Protein AF-A0A2X3GRA2-F1 (afdb_monomer)

Secondary structure (DSSP, 8-state):
-HHHHHHHS-----GGGGSPP-TTS---S-S-----HHHHHHHHHHHHHHHHHHHHHHHHTTHHHHHHHHHHHHHHH-

Structure (mmCIF, N/CA/C/O backbone):
data_AF-A0A2X3GRA2-F1
#
_entry.id   AF-A0A2X3GRA2-F1
#
loop_
_atom_site.group_PDB
_atom_site.id
_atom_site.type_symbol
_atom_site.label_atom_id
_atom_site.label_alt_id
_atom_site.label_comp_id
_atom_site.label_asym_id
_atom_site.label_entity_id
_atom_site.label_seq_id
_atom_site.pdbx_PDB_ins_code
_atom_site.Cartn_x
_atom_site.Cartn_y
_atom_site.Cartn_z
_atom_site.occupancy
_atom_site.B_iso_or_equiv
_atom_site.auth_seq_id
_atom_site.auth_comp_id
_atom_site.auth_asym_id
_atom_site.auth_atom_id
_atom_site.pdbx_PDB_model_num
ATOM 1 N N . MET A 1 1 ? -8.913 9.506 -27.684 1.00 61.41 1 MET A N 1
ATOM 2 C CA . MET A 1 1 ? -7.592 10.034 -28.108 1.00 61.41 1 MET A CA 1
ATOM 3 C C . MET A 1 1 ? -6.710 8.997 -28.812 1.00 61.41 1 MET A C 1
ATOM 5 O O . MET A 1 1 ? -6.020 9.375 -29.746 1.00 61.41 1 MET A O 1
ATOM 9 N N . LEU A 1 2 ? -6.781 7.700 -28.477 1.00 82.50 2 LEU A N 1
ATOM 10 C CA . LEU A 1 2 ? -5.991 6.661 -29.167 1.00 82.50 2 LEU A CA 1
ATOM 11 C C . LEU A 1 2 ? -6.422 6.404 -30.630 1.00 82.50 2 LEU A C 1
ATOM 13 O O . LEU A 1 2 ? -5.567 6.258 -31.496 1.00 82.50 2 LEU A O 1
ATOM 17 N N . VAL A 1 3 ? -7.730 6.424 -30.932 1.00 88.19 3 VAL A N 1
ATOM 18 C CA . VAL A 1 3 ? -8.255 6.167 -32.295 1.00 88.19 3 VAL A CA 1
ATOM 19 C C . VAL A 1 3 ? -7.844 7.257 -33.293 1.00 88.19 3 VAL A C 1
ATOM 21 O O . VAL A 1 3 ? -7.390 6.947 -34.391 1.00 88.19 3 VAL A O 1
ATOM 24 N N . GLY A 1 4 ? -7.935 8.532 -32.897 1.00 88.62 4 GLY A N 1
ATOM 25 C CA . GLY A 1 4 ? -7.506 9.654 -33.740 1.00 88.62 4 GLY A CA 1
ATOM 26 C C . GLY A 1 4 ? -6.002 9.628 -34.030 1.00 88.62 4 GLY A C 1
ATOM 27 O O . GLY A 1 4 ? -5.597 9.820 -35.172 1.00 88.62 4 GLY A O 1
ATOM 28 N N . GLY A 1 5 ? -5.182 9.305 -33.022 1.00 87.38 5 GLY A N 1
ATOM 29 C CA . GLY A 1 5 ? -3.734 9.147 -33.188 1.00 87.38 5 GLY A CA 1
ATOM 30 C C . GLY A 1 5 ? -3.344 7.951 -34.060 1.00 87.38 5 GLY A C 1
ATOM 31 O O . GLY A 1 5 ? -2.389 8.043 -34.821 1.00 87.38 5 GLY A O 1
ATOM 32 N N . TRP A 1 6 ? -4.098 6.848 -34.013 1.00 84.94 6 TRP A N 1
ATOM 33 C CA . TRP A 1 6 ? -3.879 5.707 -34.908 1.00 84.94 6 TRP A CA 1
ATOM 34 C C . TRP A 1 6 ? -4.244 6.027 -36.363 1.00 84.94 6 TRP A C 1
ATOM 36 O O . TRP A 1 6 ? -3.531 5.618 -37.277 1.00 84.94 6 TRP A O 1
ATOM 46 N N . TYR A 1 7 ? -5.331 6.775 -36.577 1.00 88.62 7 TYR A N 1
ATOM 47 C CA . TYR A 1 7 ? -5.820 7.106 -37.916 1.00 88.62 7 TYR A CA 1
ATOM 48 C C . TYR A 1 7 ? -4.974 8.181 -38.614 1.00 88.62 7 TYR A C 1
ATOM 50 O O . TYR A 1 7 ? -4.676 8.059 -39.799 1.00 88.62 7 TYR A O 1
ATOM 58 N N . LEU A 1 8 ? -4.560 9.217 -37.877 1.00 91.25 8 LEU A N 1
ATOM 59 C CA . LEU A 1 8 ? -3.756 10.329 -38.401 1.00 91.25 8 LEU A CA 1
ATOM 60 C C . LEU A 1 8 ? -2.239 10.094 -38.264 1.00 91.25 8 LEU A C 1
ATOM 62 O O . LEU A 1 8 ? -1.443 10.833 -38.839 1.00 91.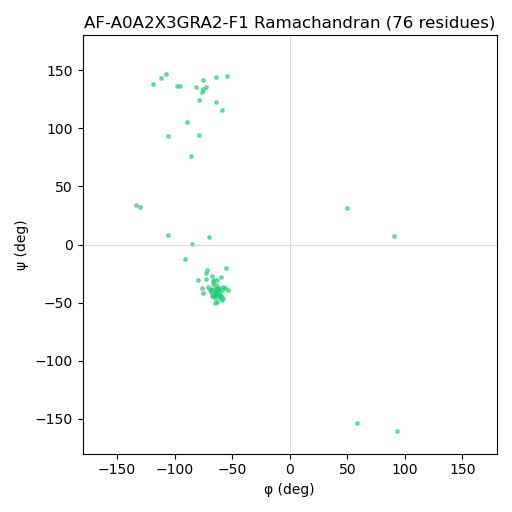25 8 LEU A O 1
ATOM 66 N N . GLY A 1 9 ? -1.823 9.084 -37.496 1.00 85.19 9 GLY A N 1
ATOM 67 C CA . GLY A 1 9 ? -0.421 8.785 -37.218 1.00 85.19 9 GLY A CA 1
ATOM 68 C C . GLY A 1 9 ? 0.307 8.116 -38.388 1.00 85.19 9 GLY A C 1
ATOM 69 O O . GLY A 1 9 ? -0.156 7.135 -38.971 1.00 85.19 9 GLY A O 1
ATOM 70 N N . GLY A 1 10 ? 1.506 8.611 -38.701 1.00 79.81 10 GLY A N 1
ATOM 71 C CA . GLY A 1 10 ? 2.348 8.084 -39.775 1.00 79.81 10 GLY A CA 1
ATOM 72 C C . GLY A 1 10 ? 2.813 6.640 -39.538 1.00 79.81 10 GLY A C 1
ATOM 73 O O . GLY A 1 10 ? 3.498 6.321 -38.561 1.00 79.81 10 GLY A O 1
ATOM 74 N N . ARG A 1 11 ? 2.502 5.743 -40.480 1.00 75.75 11 ARG A N 1
ATOM 75 C CA . ARG A 1 11 ? 2.930 4.335 -40.449 1.00 75.75 11 ARG A CA 1
ATOM 76 C C . ARG A 1 11 ? 4.319 4.154 -41.069 1.00 75.75 11 ARG A C 1
ATOM 78 O O . ARG A 1 11 ? 4.454 3.649 -42.174 1.00 75.75 11 ARG A O 1
ATOM 85 N N . ALA A 1 12 ? 5.368 4.532 -40.340 1.00 73.19 12 ALA A N 1
ATOM 86 C CA . ALA A 1 12 ? 6.744 4.215 -40.741 1.00 73.19 12 ALA A CA 1
ATOM 87 C C . ALA A 1 12 ? 7.087 2.738 -40.447 1.00 73.19 12 ALA A C 1
ATOM 89 O O . ALA A 1 12 ? 6.851 2.273 -39.327 1.00 73.19 12 ALA A O 1
ATOM 90 N N . ARG A 1 13 ? 7.657 2.014 -41.421 1.00 69.75 13 ARG A N 1
ATOM 91 C CA . ARG A 1 13 ? 8.271 0.680 -41.257 1.00 69.75 13 ARG A CA 1
ATOM 92 C C . ARG A 1 13 ? 9.792 0.838 -41.303 1.00 69.75 13 ARG A C 1
ATOM 94 O O . ARG A 1 13 ? 10.376 0.849 -42.378 1.00 69.75 13 ARG A O 1
ATOM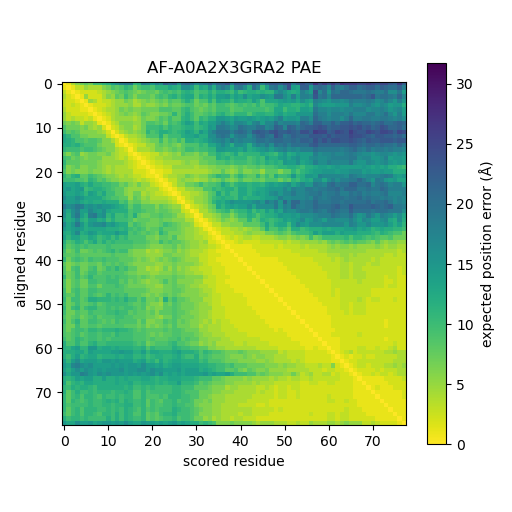 101 N N . ALA A 1 14 ? 10.420 0.982 -40.139 1.00 77.94 14 ALA A N 1
ATOM 102 C CA . ALA A 1 14 ? 11.875 0.978 -40.002 1.00 77.94 14 ALA A CA 1
ATOM 103 C C . ALA A 1 14 ? 12.313 -0.282 -39.248 1.00 77.94 14 ALA A C 1
ATOM 105 O O . ALA A 1 14 ? 11.623 -0.717 -38.326 1.00 77.94 14 ALA A O 1
ATOM 106 N N . ARG A 1 15 ? 13.455 -0.865 -39.631 1.00 75.38 15 ARG A N 1
ATOM 107 C CA . ARG A 1 15 ? 13.981 -2.108 -39.034 1.00 75.38 15 ARG A CA 1
ATOM 108 C C . ARG A 1 15 ? 14.194 -1.984 -37.520 1.00 75.38 15 ARG A C 1
ATOM 110 O O . ARG A 1 15 ? 13.892 -2.918 -36.790 1.00 75.38 15 ARG A O 1
ATOM 117 N N . SER A 1 16 ? 14.631 -0.810 -37.068 1.00 75.44 16 SER A N 1
ATOM 118 C CA . SER A 1 16 ? 14.856 -0.471 -35.658 1.00 75.44 16 SER A CA 1
ATOM 119 C C . SER A 1 16 ? 13.604 0.014 -34.917 1.00 75.44 16 SER A C 1
ATOM 121 O O . SER A 1 16 ? 13.665 0.329 -33.735 1.00 75.44 16 SER A O 1
ATOM 123 N N . LYS A 1 17 ? 12.437 0.083 -35.573 1.00 79.69 17 LYS A N 1
ATOM 124 C CA . LYS A 1 17 ? 11.207 0.556 -34.915 1.00 79.69 17 LYS A CA 1
ATOM 125 C C . LYS A 1 17 ? 10.713 -0.403 -33.828 1.00 79.69 17 LYS A C 1
ATOM 127 O O . LYS A 1 17 ? 10.042 0.027 -32.900 1.00 79.69 17 LYS A O 1
ATOM 132 N N . ASN A 1 18 ? 11.040 -1.687 -33.970 1.00 82.56 18 ASN A N 1
ATOM 133 C CA . ASN A 1 18 ? 10.637 -2.747 -33.048 1.00 82.56 18 ASN A CA 1
ATOM 134 C C . ASN A 1 18 ? 11.795 -3.230 -32.159 1.00 82.56 18 ASN A C 1
ATOM 136 O O . ASN A 1 18 ? 11.650 -4.240 -31.477 1.00 82.56 18 ASN A O 1
ATOM 140 N N . THR A 1 19 ? 12.948 -2.558 -32.195 1.00 84.25 19 THR A N 1
ATOM 141 C CA . THR A 1 19 ? 14.086 -2.887 -31.330 1.00 84.25 19 THR A CA 1
ATOM 142 C C . THR A 1 19 ? 14.062 -1.993 -30.089 1.00 84.25 19 THR A C 1
ATOM 144 O O . THR A 1 19 ? 13.825 -0.792 -30.240 1.00 84.25 19 THR A O 1
ATOM 147 N N . PRO A 1 20 ? 14.303 -2.533 -28.879 1.00 84.88 20 PRO A N 1
ATOM 148 C CA . PRO A 1 20 ? 14.456 -1.726 -27.672 1.00 84.88 20 PRO A CA 1
ATOM 149 C C . PRO A 1 20 ? 15.538 -0.655 -27.838 1.00 84.88 20 PRO A C 1
ATOM 151 O O . PRO A 1 20 ? 16.540 -0.866 -28.520 1.00 84.88 20 PRO A O 1
ATOM 154 N N . PHE A 1 21 ? 15.318 0.508 -27.227 1.00 85.44 21 PHE A N 1
ATOM 155 C CA . PHE A 1 21 ? 16.314 1.572 -27.211 1.00 85.44 21 PHE A CA 1
ATOM 156 C C . PHE A 1 21 ? 17.387 1.266 -26.166 1.00 85.44 21 PHE A C 1
ATOM 158 O O . PHE A 1 21 ? 17.069 1.123 -24.992 1.00 85.44 21 PHE A O 1
ATOM 165 N N . GLU A 1 22 ? 18.645 1.246 -26.595 1.00 86.00 22 GLU A N 1
ATOM 166 C CA . GLU A 1 22 ? 19.798 0.890 -25.756 1.00 86.00 22 GLU A CA 1
ATOM 167 C C . GLU A 1 22 ? 20.946 1.908 -25.950 1.00 86.00 22 GLU A C 1
ATOM 169 O O . GLU A 1 22 ? 22.127 1.580 -25.983 1.00 86.00 22 GLU A O 1
ATOM 174 N N . SER A 1 23 ? 20.597 3.184 -26.179 1.00 84.44 23 SER A N 1
ATOM 175 C CA . SER A 1 23 ? 21.545 4.299 -26.365 1.00 84.44 23 SER A CA 1
ATOM 176 C C . SER A 1 23 ? 22.670 4.051 -27.396 1.00 84.44 23 SER A C 1
ATOM 178 O O . SER A 1 23 ? 23.765 4.598 -27.268 1.00 84.44 23 SER A O 1
ATOM 180 N N . GLY A 1 24 ? 22.394 3.255 -28.435 1.00 83.56 24 GLY A N 1
ATOM 181 C CA . GLY A 1 24 ? 23.339 2.943 -29.516 1.00 83.56 24 GLY A CA 1
ATOM 182 C C . GLY A 1 24 ? 24.205 1.697 -29.294 1.00 83.56 24 GLY A C 1
ATOM 183 O O . GLY A 1 24 ? 25.099 1.452 -30.100 1.00 83.56 24 GLY A O 1
ATOM 184 N N . ILE A 1 25 ? 23.950 0.920 -28.239 1.00 82.38 25 ILE A N 1
ATOM 185 C CA . 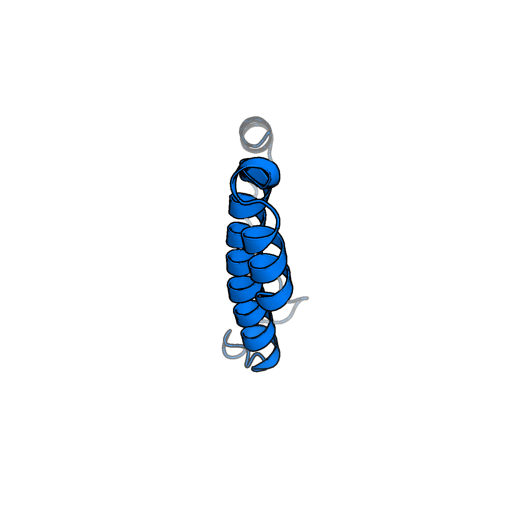ILE A 1 25 ? 24.654 -0.331 -27.925 1.00 82.38 25 ILE A CA 1
ATOM 186 C C . ILE A 1 25 ? 23.719 -1.516 -28.199 1.00 82.38 25 ILE A C 1
ATOM 188 O O . ILE A 1 25 ? 22.513 -1.405 -28.024 1.00 82.38 25 ILE A O 1
ATOM 192 N N . ASP A 1 26 ? 24.244 -2.659 -28.639 1.00 82.69 26 ASP A N 1
ATOM 193 C CA . ASP A 1 26 ? 23.430 -3.874 -28.729 1.00 82.69 26 ASP A CA 1
ATOM 194 C C . ASP A 1 26 ? 23.149 -4.429 -27.327 1.00 82.69 26 ASP A C 1
ATOM 196 O O . ASP A 1 26 ? 24.047 -4.529 -26.490 1.00 82.69 26 ASP A O 1
ATOM 200 N N . SER A 1 27 ? 21.902 -4.823 -27.063 1.00 78.38 27 SER A N 1
ATOM 201 C CA . SER A 1 27 ? 21.520 -5.427 -25.785 1.00 78.38 27 SER A CA 1
ATOM 202 C C . SER A 1 27 ? 22.338 -6.698 -25.531 1.00 78.38 27 SER A C 1
ATOM 204 O O . SER A 1 27 ? 22.202 -7.686 -26.259 1.00 78.38 27 SER A O 1
ATOM 206 N N . VAL A 1 28 ? 23.165 -6.688 -24.487 1.00 78.00 28 VAL A N 1
ATOM 207 C CA . VAL A 1 28 ? 24.038 -7.808 -24.112 1.00 78.00 28 VAL A CA 1
ATOM 208 C C . VAL A 1 28 ? 23.691 -8.324 -22.718 1.00 78.00 28 VAL A C 1
ATOM 210 O O . VAL A 1 28 ? 23.458 -7.557 -21.788 1.00 78.00 28 VAL A O 1
ATOM 213 N N . GLY A 1 29 ? 23.684 -9.648 -22.551 1.00 79.75 29 GLY A N 1
ATOM 214 C CA . GLY A 1 29 ? 23.431 -10.298 -21.263 1.00 79.75 29 GLY A CA 1
ATOM 215 C C . GLY A 1 29 ? 21.967 -10.679 -21.013 1.00 79.75 29 GLY A C 1
ATOM 216 O O . GLY A 1 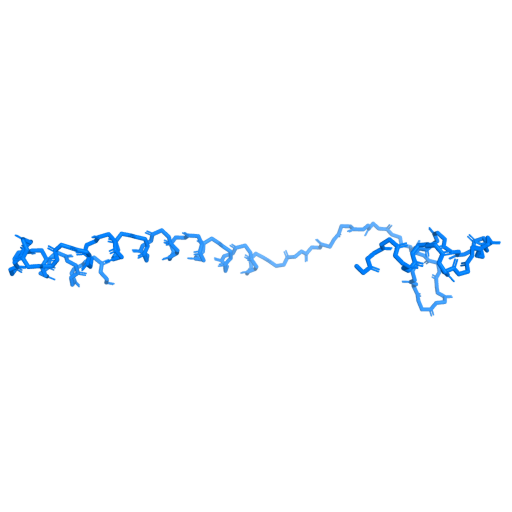29 ? 21.177 -10.860 -21.934 1.00 79.75 29 GLY A O 1
ATOM 217 N N . SER A 1 30 ? 21.626 -10.891 -19.739 1.00 80.75 30 SER A N 1
ATOM 218 C CA . SER A 1 30 ? 20.292 -11.320 -19.302 1.00 80.75 30 SER A CA 1
ATOM 219 C C . SER A 1 30 ? 19.466 -10.127 -18.832 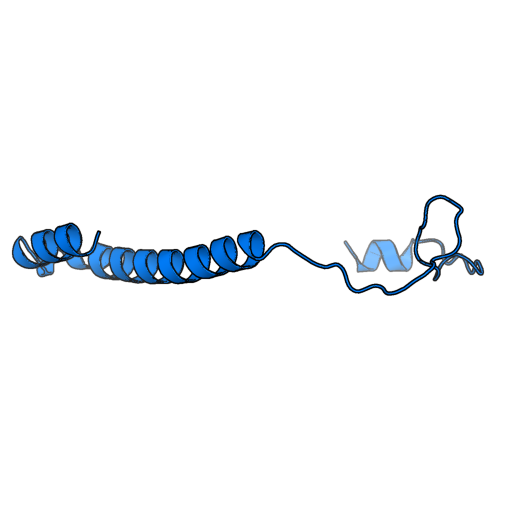1.00 80.75 30 SER A C 1
ATOM 221 O O . SER A 1 30 ? 19.942 -9.330 -18.030 1.00 80.75 30 SER A O 1
ATOM 223 N N . ALA A 1 31 ? 18.193 -10.069 -19.227 1.00 81.56 31 ALA A N 1
ATOM 224 C CA . ALA A 1 31 ? 17.237 -9.057 -18.764 1.00 81.56 31 ALA A CA 1
ATOM 225 C C . ALA A 1 31 ? 16.821 -9.214 -17.281 1.00 81.56 31 ALA A C 1
ATOM 227 O O . ALA A 1 31 ? 15.913 -8.533 -16.807 1.00 81.56 31 ALA A O 1
ATOM 228 N N . ARG A 1 32 ? 17.440 -10.139 -16.531 1.00 79.00 32 ARG A N 1
ATOM 229 C CA . ARG A 1 32 ? 17.149 -10.361 -15.109 1.00 79.00 32 ARG A CA 1
ATOM 230 C C . ARG A 1 32 ? 18.034 -9.483 -14.237 1.00 79.00 32 ARG A C 1
ATOM 232 O O . ARG A 1 32 ? 19.203 -9.789 -14.010 1.00 79.00 32 ARG A O 1
ATOM 239 N N . LEU A 1 33 ? 17.436 -8.437 -13.681 1.00 80.50 33 LEU A N 1
ATOM 240 C CA . LEU A 1 33 ? 18.077 -7.607 -12.673 1.00 80.50 33 LEU A CA 1
ATOM 241 C C . LEU A 1 33 ? 17.972 -8.263 -11.289 1.00 80.50 33 LEU A C 1
ATOM 243 O O . LEU A 1 33 ? 16.905 -8.726 -10.882 1.00 80.50 33 LEU A O 1
ATOM 247 N N . ARG A 1 34 ? 19.076 -8.273 -10.535 1.00 80.12 34 ARG A N 1
ATOM 248 C CA . ARG A 1 34 ? 19.050 -8.614 -9.107 1.00 80.12 34 ARG A CA 1
ATOM 249 C C . ARG A 1 34 ? 18.563 -7.401 -8.326 1.00 80.12 34 ARG A C 1
ATOM 251 O O . ARG A 1 34 ? 19.344 -6.514 -7.994 1.00 80.12 34 ARG A O 1
ATOM 258 N N . LEU A 1 35 ? 17.264 -7.356 -8.060 1.00 84.75 35 LEU A N 1
ATOM 259 C CA . LEU A 1 35 ? 16.683 -6.341 -7.191 1.00 84.75 35 LEU A CA 1
ATOM 260 C C . LEU A 1 35 ? 17.003 -6.657 -5.728 1.00 84.75 35 LEU A C 1
ATOM 262 O O . LEU A 1 35 ? 17.014 -7.813 -5.306 1.00 84.75 35 LEU A O 1
ATOM 266 N N . SER A 1 36 ? 17.280 -5.613 -4.947 1.00 91.19 36 SER A N 1
ATOM 267 C CA . SER A 1 36 ? 17.471 -5.755 -3.505 1.00 91.19 36 SER A CA 1
ATOM 268 C C . SER A 1 36 ? 16.177 -6.229 -2.839 1.00 91.19 36 SER A C 1
ATOM 270 O O . SER A 1 36 ? 15.093 -5.763 -3.191 1.00 91.19 36 SER A O 1
ATOM 272 N N . ALA A 1 37 ? 16.291 -7.068 -1.804 1.00 91.12 37 ALA A N 1
ATOM 273 C CA . ALA A 1 37 ? 15.155 -7.482 -0.976 1.00 91.12 37 ALA A CA 1
ATOM 274 C C . ALA A 1 37 ? 14.384 -6.292 -0.366 1.00 91.12 37 ALA A C 1
ATOM 276 O O . ALA A 1 37 ? 13.209 -6.422 -0.041 1.00 91.12 37 ALA A O 1
ATOM 277 N N . LYS A 1 38 ? 15.007 -5.107 -0.273 1.00 94.44 38 LYS A N 1
ATOM 278 C CA . LYS A 1 38 ? 14.365 -3.868 0.192 1.00 94.44 38 LYS A CA 1
ATOM 279 C C . LYS A 1 38 ? 13.083 -3.531 -0.578 1.00 94.44 38 LYS A C 1
ATOM 281 O O . LYS A 1 38 ? 12.114 -3.115 0.042 1.00 94.44 38 LYS A O 1
ATOM 286 N N . PHE A 1 39 ? 13.047 -3.752 -1.895 1.00 93.50 39 PHE A N 1
ATOM 287 C CA . PHE A 1 39 ? 11.846 -3.484 -2.698 1.00 93.50 39 PHE A CA 1
ATOM 288 C C . PHE A 1 39 ? 10.689 -4.413 -2.328 1.00 93.50 39 PHE A C 1
ATOM 290 O O . PHE A 1 39 ? 9.546 -3.975 -2.246 1.00 93.50 39 PHE A O 1
ATOM 297 N N . TYR A 1 40 ? 10.998 -5.682 -2.051 1.00 94.31 40 TYR A N 1
ATOM 298 C CA . TYR A 1 40 ? 10.009 -6.649 -1.589 1.00 94.31 40 TYR A CA 1
ATOM 299 C C . TYR A 1 40 ? 9.468 -6.281 -0.205 1.00 94.31 40 TYR A C 1
ATOM 301 O O . TYR A 1 40 ? 8.260 -6.309 -0.002 1.00 94.31 40 TYR A O 1
ATOM 309 N N . LEU A 1 41 ? 10.340 -5.882 0.727 1.00 96.81 41 LEU A N 1
ATOM 310 C CA . LEU A 1 41 ? 9.912 -5.475 2.067 1.00 96.81 41 LEU A CA 1
ATOM 311 C C . LEU A 1 41 ? 8.964 -4.274 2.015 1.00 96.81 41 LEU A C 1
ATOM 313 O O . LEU A 1 41 ? 7.930 -4.303 2.670 1.00 96.81 41 LEU A O 1
ATOM 317 N N . VAL A 1 42 ? 9.267 -3.262 1.194 1.00 96.94 42 VAL A N 1
ATOM 318 C CA . VAL A 1 42 ? 8.374 -2.105 1.000 1.00 96.94 42 VAL A CA 1
ATOM 319 C C . VAL A 1 42 ? 7.025 -2.538 0.423 1.00 96.94 42 VAL A C 1
ATOM 321 O O . VAL A 1 42 ? 5.993 -2.105 0.922 1.00 96.94 42 VAL A O 1
ATOM 324 N N . ALA A 1 43 ? 7.013 -3.423 -0.578 1.00 97.31 43 ALA A N 1
ATOM 325 C CA . ALA A 1 43 ? 5.769 -3.934 -1.154 1.00 97.31 43 ALA A CA 1
ATOM 326 C C . ALA A 1 43 ? 4.942 -4.741 -0.138 1.00 97.31 43 ALA A C 1
ATOM 328 O O . ALA A 1 43 ? 3.727 -4.589 -0.072 1.00 97.31 43 ALA A O 1
ATOM 329 N N . MET A 1 44 ? 5.592 -5.570 0.6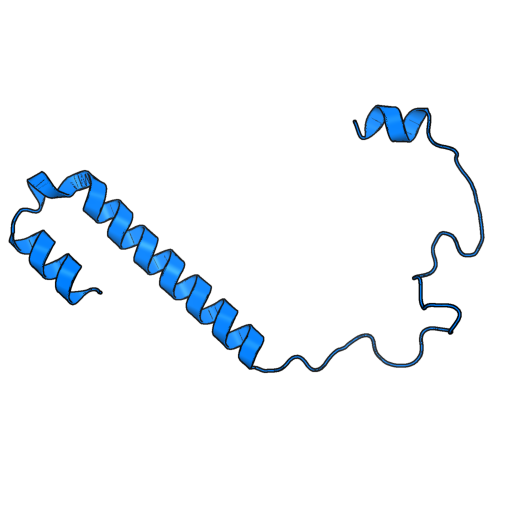79 1.00 97.56 44 MET A N 1
ATOM 330 C CA . MET A 1 44 ? 4.921 -6.367 1.705 1.00 97.56 44 MET A CA 1
ATOM 331 C C . MET A 1 44 ? 4.335 -5.486 2.813 1.00 97.56 44 MET A C 1
ATOM 333 O O . MET A 1 44 ? 3.179 -5.671 3.181 1.00 97.56 44 MET A O 1
ATOM 337 N N . PHE A 1 45 ? 5.089 -4.492 3.295 1.00 97.81 45 PHE A N 1
ATOM 338 C CA . PHE A 1 45 ? 4.577 -3.504 4.249 1.00 97.81 45 PHE A CA 1
ATOM 339 C C . PHE A 1 45 ? 3.416 -2.696 3.674 1.00 97.81 45 PHE A C 1
ATOM 341 O O . PHE A 1 45 ? 2.440 -2.474 4.379 1.00 97.81 45 PHE A O 1
ATOM 348 N N . PHE A 1 46 ? 3.492 -2.300 2.400 1.00 98.06 46 PHE A N 1
ATOM 349 C CA . PHE A 1 46 ? 2.396 -1.608 1.725 1.00 98.06 46 PHE A CA 1
ATOM 350 C C . PHE A 1 46 ? 1.106 -2.438 1.745 1.00 98.06 46 PHE A C 1
ATOM 352 O O . PHE A 1 46 ? 0.064 -1.910 2.104 1.00 98.06 46 PHE A O 1
ATOM 359 N N . VAL A 1 47 ? 1.179 -3.736 1.430 1.00 98.12 47 VAL A N 1
ATOM 360 C CA . VAL A 1 47 ? 0.001 -4.622 1.444 1.00 98.12 47 VAL A CA 1
ATOM 361 C C . VAL A 1 47 ? -0.584 -4.773 2.850 1.00 98.12 47 VAL A C 1
ATOM 363 O O . VAL A 1 47 ? -1.800 -4.726 3.005 1.00 98.12 47 VAL A O 1
ATOM 366 N N . ILE A 1 48 ? 0.260 -4.954 3.870 1.00 97.81 48 ILE A N 1
ATOM 367 C CA . ILE A 1 48 ? -0.201 -5.089 5.261 1.00 97.81 48 ILE A CA 1
ATOM 368 C C . ILE A 1 48 ? -0.883 -3.796 5.718 1.00 97.81 48 ILE A C 1
ATOM 370 O O . ILE A 1 48 ? -2.018 -3.835 6.182 1.00 97.81 48 ILE A O 1
ATOM 374 N N . PHE A 1 49 ? -0.229 -2.654 5.504 1.00 97.69 49 PHE A N 1
ATOM 375 C CA . PHE A 1 49 ? -0.756 -1.350 5.895 1.00 97.69 49 PHE A CA 1
ATOM 376 C C . PHE A 1 49 ? -2.057 -0.993 5.159 1.00 97.69 49 PHE A C 1
ATOM 378 O O . PHE A 1 49 ? -2.964 -0.421 5.754 1.00 97.69 49 PHE A O 1
ATOM 385 N N . ASP A 1 50 ? -2.183 -1.352 3.879 1.00 98.12 50 ASP A N 1
ATOM 386 C CA . ASP A 1 50 ? -3.412 -1.133 3.103 1.00 98.12 50 ASP A CA 1
ATOM 387 C C . ASP A 1 50 ? -4.596 -1.932 3.681 1.00 98.12 50 ASP A C 1
ATOM 389 O O . ASP A 1 50 ? -5.709 -1.422 3.824 1.00 98.12 50 ASP A O 1
ATOM 393 N N . VAL A 1 51 ? -4.346 -3.170 4.118 1.00 97.62 51 VAL A N 1
ATOM 394 C CA . VAL A 1 51 ? -5.351 -3.997 4.802 1.00 97.62 51 VAL A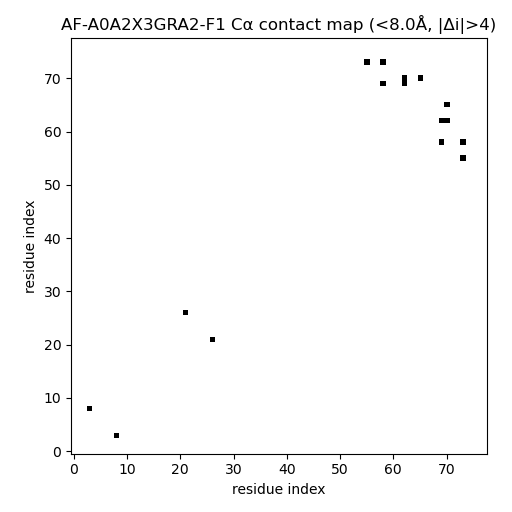 CA 1
ATOM 395 C C . VAL A 1 51 ? -5.706 -3.433 6.184 1.00 97.62 51 VAL A C 1
ATOM 397 O O . VAL A 1 51 ? -6.879 -3.411 6.553 1.00 97.62 51 VAL A O 1
ATOM 400 N N . GLU A 1 52 ? -4.734 -2.942 6.950 1.00 97.38 52 GLU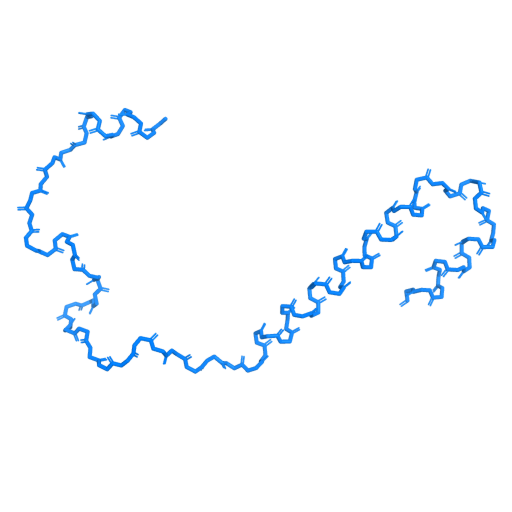 A N 1
ATOM 401 C CA . GLU A 1 52 ? -4.987 -2.279 8.239 1.00 97.38 52 GLU A CA 1
ATOM 402 C C . GLU A 1 52 ? -5.826 -1.005 8.064 1.00 97.38 52 GLU A C 1
ATOM 404 O O . GLU A 1 52 ? -6.801 -0.790 8.792 1.00 97.38 52 GLU A O 1
ATOM 409 N N . ALA A 1 53 ? -5.519 -0.199 7.046 1.00 97.19 53 ALA A N 1
ATOM 410 C CA . ALA A 1 53 ? -6.290 0.989 6.699 1.00 97.19 53 ALA A CA 1
ATOM 411 C C . ALA A 1 53 ? -7.737 0.643 6.314 1.00 97.19 53 ALA A C 1
ATOM 413 O O . ALA A 1 53 ? -8.660 1.362 6.705 1.00 97.19 53 ALA A O 1
ATOM 414 N N . LEU A 1 54 ? -7.961 -0.474 5.611 1.00 97.56 54 LEU A N 1
ATOM 415 C CA . LEU A 1 54 ? -9.304 -0.977 5.313 1.00 97.56 54 LEU A CA 1
ATOM 416 C C . LEU A 1 54 ? -10.098 -1.281 6.595 1.00 97.56 54 LEU A C 1
ATOM 418 O O . LEU A 1 54 ? -11.268 -0.901 6.687 1.00 97.56 54 LEU A O 1
ATOM 422 N N . TYR A 1 55 ? -9.483 -1.924 7.593 1.00 96.06 55 TYR A N 1
ATOM 423 C CA . TYR A 1 55 ? -10.141 -2.205 8.876 1.00 96.06 55 TYR A CA 1
ATOM 424 C C . TYR A 1 55 ? -10.471 -0.927 9.650 1.00 96.06 55 TYR A C 1
ATOM 426 O O . TYR A 1 55 ? -11.594 -0.780 10.140 1.00 96.06 55 TYR A O 1
ATOM 434 N N . LEU A 1 56 ? -9.538 0.026 9.703 1.00 96.19 56 LEU A N 1
ATOM 435 C CA . LEU A 1 56 ? -9.776 1.330 10.325 1.00 96.19 56 LEU A CA 1
ATOM 436 C C . LEU A 1 56 ? -10.890 2.100 9.611 1.00 96.19 56 LEU A C 1
ATOM 438 O O . LEU A 1 56 ? -11.722 2.728 10.266 1.00 96.19 56 LEU A O 1
ATOM 442 N N . TYR A 1 57 ? -10.957 2.017 8.281 1.00 96.38 57 TYR A N 1
ATOM 443 C CA . TYR A 1 57 ? -12.037 2.621 7.509 1.00 96.38 57 TYR A CA 1
ATOM 444 C C . TYR A 1 57 ? -13.390 1.973 7.823 1.00 96.38 57 TYR A C 1
ATOM 446 O O . TYR A 1 57 ? -14.356 2.692 8.074 1.00 96.38 57 TYR A O 1
ATOM 454 N N . ALA A 1 58 ? -13.467 0.641 7.876 1.00 95.06 58 ALA A N 1
ATOM 455 C CA . ALA A 1 58 ? -14.694 -0.064 8.245 1.00 95.06 58 ALA A CA 1
ATOM 456 C C . ALA A 1 58 ? -15.174 0.347 9.647 1.00 95.06 58 ALA A C 1
ATOM 458 O O . ALA A 1 58 ? -16.332 0.736 9.804 1.00 95.06 58 ALA A O 1
ATOM 459 N N . TRP A 1 59 ? -14.271 0.371 10.631 1.00 95.50 59 TRP A N 1
ATOM 460 C CA . TRP A 1 59 ? -14.565 0.872 11.975 1.00 95.50 59 TRP A CA 1
ATOM 461 C C . TRP A 1 59 ? -15.029 2.337 11.961 1.00 95.50 59 TRP A C 1
ATOM 463 O O . TRP A 1 59 ? -15.980 2.690 12.663 1.00 95.50 59 TRP A O 1
ATOM 473 N N . SER A 1 60 ? -14.432 3.179 11.108 1.00 94.62 60 SER A N 1
ATOM 474 C CA . SER A 1 60 ? -14.791 4.598 11.006 1.00 94.62 60 SER A CA 1
ATOM 475 C C . SER A 1 60 ? -16.259 4.836 10.626 1.00 94.62 60 SER A C 1
ATOM 477 O O . SER A 1 60 ? -16.844 5.845 11.023 1.00 94.62 60 SER A O 1
ATOM 479 N N . THR A 1 61 ? -16.883 3.894 9.907 1.00 95.69 61 THR A N 1
ATOM 480 C CA . THR A 1 61 ? -18.285 4.013 9.478 1.00 95.69 61 THR A CA 1
ATOM 481 C C . THR A 1 61 ? -19.295 3.846 10.614 1.00 95.69 61 THR A C 1
ATOM 483 O O . THR A 1 61 ? -20.412 4.344 10.489 1.00 95.69 61 THR A O 1
ATOM 486 N N . SER A 1 62 ? -18.912 3.202 11.722 1.00 93.75 62 SER A N 1
ATOM 487 C CA . SER A 1 62 ? -19.807 2.877 12.841 1.00 93.75 62 SER A CA 1
ATOM 488 C C . SER A 1 62 ? -19.247 3.292 14.210 1.00 93.75 62 SER A C 1
ATOM 490 O O . SER A 1 62 ? -19.476 2.628 15.222 1.00 93.75 62 SER A O 1
ATOM 492 N N . ILE A 1 63 ? -18.479 4.389 14.265 1.00 93.94 63 ILE A N 1
ATOM 493 C CA . ILE A 1 63 ? -17.823 4.862 15.503 1.00 93.94 63 ILE A CA 1
ATOM 494 C C . ILE A 1 63 ? -18.834 5.088 16.638 1.00 93.94 63 ILE A C 1
ATOM 496 O O . ILE A 1 63 ? -18.537 4.815 17.803 1.00 93.94 63 ILE A O 1
ATOM 500 N N . ARG A 1 64 ? -20.030 5.600 16.323 1.00 91.94 64 ARG A N 1
ATOM 501 C CA . ARG A 1 64 ? -21.042 5.936 17.339 1.00 91.94 64 ARG A CA 1
ATOM 502 C C . ARG A 1 64 ? -21.646 4.690 17.973 1.00 91.94 64 ARG A C 1
ATOM 504 O O . ARG A 1 64 ? -21.935 4.701 19.166 1.00 91.94 64 ARG A O 1
ATOM 511 N N . GLU A 1 65 ? -21.830 3.647 17.179 1.00 92.94 65 GLU A N 1
ATOM 512 C CA . GLU A 1 65 ? -22.399 2.366 17.578 1.00 92.94 65 GLU A CA 1
ATOM 513 C C . GLU A 1 65 ? -21.382 1.535 18.371 1.00 92.94 65 GLU A C 1
ATOM 515 O O . GLU A 1 65 ? -21.749 0.904 19.360 1.00 92.94 65 GLU A O 1
ATOM 520 N N . SER A 1 66 ? -20.102 1.589 17.987 1.00 90.25 66 SER A N 1
ATOM 521 C CA . SER A 1 66 ? -19.006 0.886 18.669 1.00 90.25 66 SER A CA 1
ATOM 522 C C . SER A 1 66 ? -18.630 1.508 20.026 1.00 90.25 66 SER A C 1
ATOM 524 O O . SER A 1 66 ? -18.091 0.830 20.905 1.00 90.25 66 SER A O 1
ATOM 526 N N . GLY A 1 67 ? -18.911 2.803 20.213 1.00 92.94 67 GLY A N 1
ATOM 527 C CA . GLY A 1 67 ? -18.700 3.519 21.471 1.00 92.94 67 GLY A CA 1
ATOM 528 C C . GLY A 1 67 ? -17.246 3.505 21.965 1.00 92.94 67 GLY A C 1
ATOM 529 O O . GLY A 1 67 ? -16.295 3.380 21.196 1.00 92.94 67 GLY A O 1
ATOM 530 N N . TRP A 1 68 ? -17.065 3.638 23.283 1.00 94.50 68 TRP A N 1
ATOM 531 C CA . TRP A 1 68 ? -15.735 3.702 23.905 1.00 94.50 68 TRP A CA 1
ATOM 532 C C . TRP A 1 68 ? -14.933 2.405 23.792 1.00 94.50 68 TRP A C 1
ATOM 534 O O . TRP A 1 68 ? -13.711 2.464 23.700 1.00 94.50 68 TRP A O 1
ATOM 544 N N . VAL A 1 69 ? -15.604 1.249 23.778 1.00 94.94 69 VAL A N 1
ATOM 545 C CA . VAL A 1 69 ? -14.934 -0.051 23.629 1.00 94.94 69 VAL A CA 1
ATOM 546 C C . VAL A 1 69 ? -14.287 -0.140 22.251 1.00 94.94 69 VAL A C 1
ATOM 548 O O . VAL A 1 69 ? -13.080 -0.349 22.170 1.00 94.94 69 VAL A O 1
ATOM 551 N N . GLY A 1 70 ? -15.039 0.153 21.186 1.00 93.50 70 GLY A N 1
ATOM 552 C CA . GLY A 1 70 ? -14.482 0.153 19.835 1.00 93.50 70 GLY A CA 1
ATOM 553 C C . GLY A 1 70 ? -13.389 1.201 19.625 1.00 93.50 70 GLY A C 1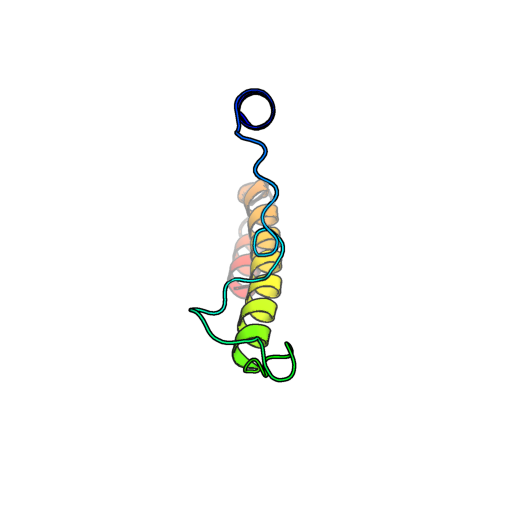
ATOM 554 O O . GLY A 1 70 ? -12.478 0.981 18.837 1.00 93.50 70 GLY A O 1
ATOM 555 N N . PHE A 1 71 ? -13.443 2.333 20.331 1.00 94.44 71 PHE A N 1
ATOM 556 C CA . PHE A 1 71 ? -12.357 3.316 20.300 1.00 94.44 71 PHE A CA 1
ATOM 557 C C . PHE A 1 71 ? -11.063 2.784 20.928 1.00 94.44 71 PHE A C 1
ATOM 559 O O . PHE A 1 71 ? -9.991 2.961 20.354 1.00 94.44 71 PHE A O 1
ATOM 566 N N . VAL A 1 72 ? -11.151 2.109 22.078 1.00 96.62 72 VAL A N 1
ATOM 567 C CA . VAL A 1 72 ? -9.984 1.482 22.718 1.00 96.62 72 VAL A CA 1
ATOM 568 C C . VAL A 1 72 ? -9.426 0.354 21.849 1.00 96.62 72 VAL A C 1
ATOM 570 O O . VAL A 1 72 ? -8.212 0.260 21.695 1.00 96.62 72 VAL A O 1
ATOM 573 N N . GLU A 1 73 ? -10.287 -0.458 21.234 1.00 94.31 73 GLU A N 1
ATOM 574 C CA . GLU A 1 73 ? -9.872 -1.510 20.297 1.00 94.31 73 GLU A CA 1
ATOM 575 C C . GLU A 1 73 ? -9.120 -0.933 19.090 1.00 94.31 73 GLU A C 1
ATOM 577 O O . GLU A 1 73 ? -8.034 -1.410 18.768 1.00 94.31 73 GLU A O 1
ATOM 582 N N . ALA A 1 74 ? -9.635 0.137 18.475 1.00 95.12 74 ALA A N 1
ATOM 583 C CA . ALA A 1 74 ? -8.963 0.817 17.368 1.00 95.12 74 ALA A CA 1
ATOM 584 C C . ALA A 1 74 ? -7.623 1.450 17.785 1.00 95.12 74 ALA A C 1
ATOM 586 O O . ALA A 1 74 ? -6.680 1.450 17.000 1.00 95.12 74 ALA A O 1
ATOM 587 N N . ALA A 1 75 ? -7.515 1.958 19.016 1.00 95.00 75 ALA A N 1
ATOM 588 C CA . ALA A 1 75 ? -6.275 2.529 19.538 1.00 95.00 75 ALA A CA 1
ATOM 589 C C . ALA A 1 75 ? -5.205 1.473 19.867 1.00 95.00 75 ALA A C 1
ATOM 591 O O . ALA A 1 75 ? -4.026 1.788 19.795 1.00 95.00 75 ALA A O 1
ATOM 592 N N . ILE A 1 76 ? -5.604 0.254 20.248 1.00 96.31 76 ILE A N 1
ATOM 593 C CA . ILE A 1 76 ? -4.686 -0.877 20.484 1.00 96.31 76 ILE A CA 1
ATOM 594 C C . ILE A 1 76 ? -4.259 -1.530 19.163 1.00 96.31 76 ILE A C 1
ATOM 596 O O . ILE A 1 76 ? -3.178 -2.108 19.085 1.00 96.31 76 ILE A O 1
ATOM 600 N N . PHE A 1 77 ? -5.126 -1.490 18.150 1.00 94.19 77 PHE A N 1
ATOM 601 C CA . PHE A 1 77 ? -4.855 -2.052 16.828 1.00 94.19 77 PHE A CA 1
ATOM 602 C C . PHE A 1 77 ? -3.730 -1.317 16.080 1.00 94.19 77 PHE A C 1
ATOM 604 O O . PHE A 1 77 ? -3.031 -1.941 15.287 1.00 94.19 77 PHE A O 1
ATOM 611 N N . ILE A 1 78 ? -3.576 -0.015 16.337 1.00 90.31 78 ILE A N 1
ATOM 612 C CA . ILE A 1 78 ? -2.517 0.853 15.793 1.00 90.31 78 ILE A CA 1
ATOM 613 C C . ILE A 1 78 ? -1.262 0.752 16.665 1.00 90.31 78 ILE A C 1
ATOM 615 O O . ILE A 1 78 ? -0.154 0.671 16.088 1.00 90.31 78 ILE A O 1
#

Foldseek 3Di:
DVVVCVVPPDDDDDPCPPPDDDPPDPDDDDPDDDDDCVVVVVVVVVVVVVVLVVVVVVCVVCVVVCDPVSVVVNVVSD

Mean predicted aligned error: 8.56 Å

Solvent-accessible surface area (backbone atoms only — not comparable to full-atom values): 5128 Å² total; per-residue (Å²): 115,68,67,62,49,61,73,73,47,83,85,80,90,53,89,67,73,83,50,84,89,51,94,90,50,82,93,76,87,74,95,74,76,90,73,61,69,66,60,54,52,53,53,52,51,50,55,53,50,53,54,51,49,49,53,53,51,59,48,62,76,44,50,81,81,45,40,71,64,46,50,52,53,57,62,70,76,106

InterPro domains:
  IPR000440 NADH:ubiquinone/plastoquinone oxidoreductase, chain 3 [PF00507] (3-78)
  IPR000440 NADH:ubiquinone/plastoquinone oxidoreductase, chain 3 [PTHR11058] (2-78)
  IPR038430 NADH:ubiquinone oxidoreductase, subunit 3 superfamily [G3DSA:1.20.58.1610] (1-78)

Radius of gyration: 25.79 Å; Cα contacts (8 Å, |Δi|>4): 8; chains: 1; bounding box: 47×22×65 Å

pLDDT: mean 88.96, std 8.11, range [61.41, 98.12]

Sequence (78 aa):
MLVGGWYLGGRARARSKNTPFESGIDSVGSARLRLSAKFYLVAMFFVIFDVEALYLYAWSTSIRESGWVGFVEAAIFI

Nearest PDB structures (foldseek):
  6q8o-assembly1_A  TM=8.072E-01  e=1.112E-03  Thermus thermophilus HB8
  8qby-assembly1_A  TM=7.836E-01  e=3.722E-03  Paracoccus denitrificans PD1222
  8gzu-assembly1_n3  TM=6.893E-01  e=2.361E-02  Tetrahymena thermophila SB210
  7zme-assembly1_3  TM=8.140E-01  e=8.483E-02  Thermochaetoides thermophila DSM 1495

Organism: Klebsiella pneumoniae (NCBI:txid573)